Protein AF-A0A9E0VAU0-F1 (afdb_monomer_lite)

Radius of gyration: 19.08 Å; chains: 1; bounding box: 41×38×58 Å

Structure (mmCIF, N/CA/C/O backbone):
data_AF-A0A9E0VAU0-F1
#
_entry.id   AF-A0A9E0VAU0-F1
#
loop_
_atom_site.group_PDB
_atom_site.id
_atom_site.type_symbol
_atom_site.label_atom_id
_atom_site.label_alt_id
_atom_site.label_comp_id
_atom_site.label_asym_id
_atom_site.label_entity_id
_atom_site.label_seq_id
_atom_site.pdbx_PDB_ins_code
_atom_site.Cartn_x
_atom_site.Cartn_y
_atom_site.Cartn_z
_atom_site.occupancy
_atom_site.B_iso_or_equiv
_atom_site.auth_seq_id
_atom_site.auth_comp_id
_atom_site.auth_asym_id
_atom_site.auth_atom_id
_atom_site.pdbx_PDB_model_num
ATOM 1 N N . MET A 1 1 ? 24.741 -27.952 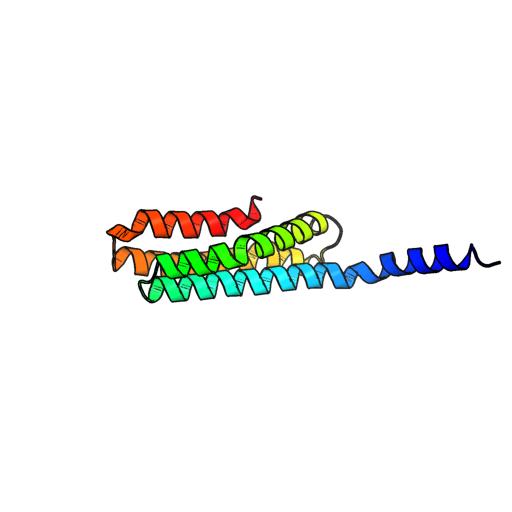-37.700 1.00 46.72 1 MET A N 1
ATOM 2 C CA . MET A 1 1 ? 24.106 -26.616 -37.809 1.00 46.72 1 MET A CA 1
ATOM 3 C C . MET A 1 1 ? 22.808 -26.484 -36.985 1.00 46.72 1 MET A C 1
ATOM 5 O O . MET A 1 1 ? 21.874 -25.847 -37.436 1.00 46.72 1 MET A O 1
ATOM 9 N N . LYS A 1 2 ? 22.716 -27.058 -35.770 1.00 45.75 2 LYS A N 1
ATOM 10 C CA . LYS A 1 2 ? 21.519 -26.933 -34.894 1.00 45.75 2 LYS A CA 1
ATOM 11 C C . LYS A 1 2 ? 21.786 -26.197 -33.570 1.00 45.75 2 LYS A C 1
ATOM 13 O O . LYS A 1 2 ? 20.851 -25.809 -32.888 1.00 45.75 2 LYS A O 1
ATOM 18 N N . LYS A 1 3 ? 23.061 -25.983 -33.216 1.00 47.25 3 LYS A N 1
ATOM 19 C CA . LYS A 1 3 ? 23.472 -25.352 -31.948 1.00 47.25 3 LYS A CA 1
ATOM 20 C C . LYS A 1 3 ? 23.606 -23.821 -32.034 1.00 47.25 3 LYS A C 1
ATOM 22 O O . LYS A 1 3 ? 23.504 -23.156 -31.016 1.00 47.25 3 LYS A O 1
ATOM 27 N N . LEU A 1 4 ? 23.766 -23.265 -33.240 1.00 52.97 4 LEU A N 1
ATOM 28 C CA . LEU A 1 4 ? 23.869 -21.814 -33.467 1.00 52.97 4 LEU A CA 1
ATOM 29 C C . LEU A 1 4 ? 22.501 -21.106 -33.475 1.00 52.97 4 LEU A C 1
ATOM 31 O O . LEU A 1 4 ? 22.405 -19.973 -33.019 1.00 52.97 4 LEU A O 1
ATOM 35 N N . SER A 1 5 ? 21.425 -21.786 -33.891 1.00 52.88 5 SER A N 1
ATOM 36 C CA . SER A 1 5 ? 20.067 -21.212 -33.878 1.00 52.88 5 SER A CA 1
ATOM 37 C C . SER A 1 5 ? 19.487 -21.041 -32.472 1.00 52.88 5 SER A C 1
ATOM 39 O O . SER A 1 5 ? 18.668 -20.154 -32.262 1.00 52.88 5 SER A O 1
ATOM 41 N N . LEU A 1 6 ? 19.923 -21.848 -31.496 1.00 51.94 6 LEU A N 1
ATOM 42 C CA . LEU A 1 6 ? 19.436 -21.744 -30.115 1.00 51.94 6 LEU A CA 1
ATOM 43 C C . LEU A 1 6 ? 20.017 -20.526 -29.382 1.00 51.94 6 LEU A C 1
ATOM 45 O O . LEU A 1 6 ? 19.334 -19.918 -28.566 1.00 51.94 6 LEU A O 1
ATOM 49 N N . ILE A 1 7 ? 21.253 -20.137 -29.710 1.00 53.12 7 ILE A N 1
ATOM 50 C CA . ILE A 1 7 ? 21.923 -18.978 -29.103 1.00 53.12 7 ILE A CA 1
ATOM 51 C C . ILE A 1 7 ? 21.359 -17.668 -29.673 1.00 53.12 7 ILE A C 1
ATOM 53 O O . ILE A 1 7 ? 21.178 -16.709 -28.927 1.00 53.12 7 ILE A O 1
ATOM 57 N N . LEU A 1 8 ? 20.986 -17.641 -30.960 1.00 50.44 8 LEU A N 1
ATOM 58 C CA . LEU A 1 8 ? 20.351 -16.466 -31.572 1.00 50.44 8 LEU A CA 1
ATOM 59 C C . LEU A 1 8 ? 18.928 -16.208 -31.035 1.00 50.44 8 LEU A C 1
ATOM 61 O O . LEU A 1 8 ? 18.542 -15.057 -30.854 1.00 50.44 8 LEU A O 1
ATOM 65 N N . LEU A 1 9 ? 18.168 -17.267 -30.724 1.00 52.03 9 LEU A N 1
ATOM 66 C CA . LEU A 1 9 ? 16.828 -17.166 -30.122 1.00 52.03 9 LEU A CA 1
ATOM 67 C C . LEU A 1 9 ? 16.859 -16.729 -28.648 1.00 52.03 9 LEU A C 1
ATOM 69 O O . LEU A 1 9 ? 15.948 -16.039 -28.200 1.00 52.03 9 LEU A O 1
ATOM 73 N N . LEU A 1 10 ? 17.918 -17.076 -27.911 1.00 50.34 10 LEU A N 1
ATOM 74 C CA . LEU A 1 10 ? 18.129 -16.635 -26.525 1.00 50.34 10 LEU A CA 1
ATOM 75 C C . LEU A 1 10 ? 18.590 -15.174 -26.416 1.00 50.34 10 LEU A C 1
ATOM 77 O O . LEU A 1 10 ? 18.377 -14.547 -25.384 1.00 50.34 10 LEU A O 1
ATOM 81 N N . PHE A 1 11 ? 19.190 -14.614 -27.471 1.00 46.94 11 PHE A N 1
ATOM 82 C CA . PHE A 1 11 ? 19.590 -13.203 -27.500 1.00 46.94 11 PHE A CA 1
ATOM 83 C C . PHE A 1 11 ? 18.433 -12.259 -27.866 1.00 46.94 11 PHE A C 1
ATOM 85 O O . PHE A 1 11 ? 18.411 -11.109 -27.430 1.00 46.94 11 PHE A O 1
ATOM 92 N N . TRP A 1 12 ? 17.432 -12.738 -28.614 1.00 44.53 12 TRP A N 1
ATOM 93 C CA . TRP A 1 12 ? 16.260 -11.936 -28.992 1.00 44.53 12 TRP A CA 1
ATOM 94 C C . TRP A 1 12 ? 15.224 -11.764 -27.872 1.00 44.53 12 TRP A C 1
ATOM 96 O O . TRP A 1 12 ? 14.462 -10.798 -27.887 1.00 44.53 12 TRP A O 1
ATOM 106 N N . SER A 1 13 ? 15.229 -12.616 -26.845 1.00 47.06 13 SER A N 1
ATOM 107 C CA . SER A 1 13 ? 14.373 -12.448 -25.660 1.00 47.06 13 SER A CA 1
ATOM 108 C C . SER A 1 13 ? 14.875 -11.379 -24.679 1.00 47.06 13 SER A C 1
ATOM 110 O O . SER A 1 13 ? 14.111 -10.948 -23.818 1.00 47.06 13 SER A O 1
ATOM 112 N N . VAL A 1 14 ? 16.112 -10.891 -24.830 1.00 51.72 14 VAL A N 1
ATOM 113 C CA . VAL A 1 14 ? 16.669 -9.809 -23.994 1.00 51.72 14 VAL A CA 1
ATOM 114 C C . VAL A 1 14 ? 16.422 -8.420 -24.614 1.00 51.72 14 VAL A C 1
ATOM 116 O O . VAL A 1 14 ? 16.432 -7.417 -23.909 1.00 51.72 14 VA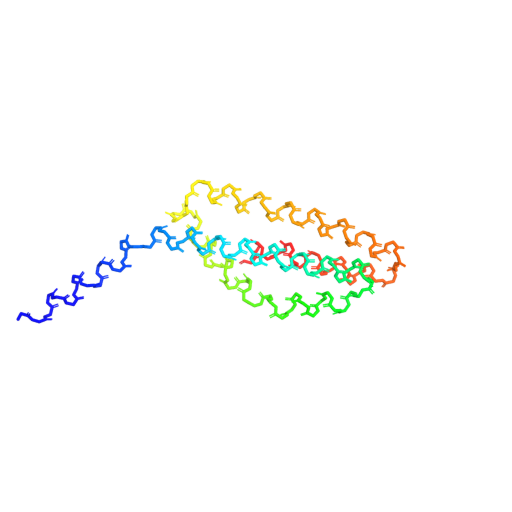L A O 1
ATOM 119 N N . GLY A 1 15 ? 16.123 -8.340 -25.918 1.00 43.78 15 GLY A N 1
ATOM 120 C CA . GLY A 1 15 ? 15.847 -7.075 -26.622 1.00 43.78 15 GLY A CA 1
ATOM 121 C C . GLY A 1 15 ? 14.414 -6.540 -26.474 1.00 43.78 15 GLY A C 1
ATOM 122 O O . GLY A 1 15 ? 14.174 -5.356 -26.686 1.00 43.78 15 GLY A O 1
ATOM 123 N N . LEU A 1 16 ? 13.459 -7.384 -26.068 1.00 44.59 16 LEU A N 1
ATOM 124 C CA . LEU A 1 16 ? 12.042 -7.020 -25.887 1.00 44.59 16 LEU A CA 1
ATOM 125 C C . LEU A 1 16 ? 11.701 -6.536 -24.464 1.00 44.59 16 LEU A C 1
ATOM 127 O O . LEU A 1 16 ? 10.559 -6.170 -24.182 1.00 44.59 16 LEU A O 1
ATOM 131 N N . THR A 1 17 ? 12.666 -6.502 -23.540 1.00 51.84 17 THR A N 1
ATOM 132 C CA . THR A 1 17 ? 12.375 -6.235 -22.123 1.00 51.84 17 THR A CA 1
ATOM 133 C C . THR A 1 17 ? 12.164 -4.758 -21.777 1.00 51.84 17 THR A C 1
ATOM 135 O O . THR A 1 17 ? 11.650 -4.488 -20.692 1.00 51.84 17 THR A O 1
ATOM 138 N N . GLY A 1 18 ? 12.474 -3.812 -22.673 1.00 42.53 18 GLY A N 1
ATOM 139 C CA . GLY A 1 18 ? 12.283 -2.369 -22.439 1.00 42.53 18 GLY A CA 1
ATOM 140 C C . GLY A 1 18 ? 10.816 -1.967 -22.224 1.00 42.53 18 GLY A C 1
ATOM 141 O O . GLY A 1 18 ? 10.510 -1.274 -21.265 1.00 42.53 18 GLY A O 1
ATOM 142 N N . CYS A 1 19 ? 9.880 -2.509 -23.015 1.00 54.06 19 CYS A N 1
ATOM 143 C CA . CYS A 1 19 ? 8.440 -2.324 -22.764 1.00 54.06 19 CYS A CA 1
ATOM 144 C C . CYS A 1 19 ? 7.943 -3.116 -21.542 1.00 54.06 19 CYS A C 1
ATOM 146 O O . CYS A 1 19 ? 6.976 -2.727 -20.889 1.00 54.06 19 CYS A O 1
ATOM 148 N N . SER A 1 20 ? 8.595 -4.234 -21.206 1.00 66.69 20 SER A N 1
ATOM 149 C CA . SER A 1 20 ? 8.126 -5.121 -20.135 1.00 66.69 20 SER A CA 1
ATOM 150 C C . SER A 1 20 ? 8.334 -4.549 -18.730 1.00 66.69 20 SER A C 1
ATOM 152 O O . SER A 1 20 ? 7.568 -4.881 -17.827 1.00 66.69 20 SER A O 1
ATOM 154 N N . ARG A 1 21 ? 9.369 -3.723 -18.517 1.00 86.56 21 ARG A N 1
ATOM 155 C CA . ARG A 1 21 ? 9.717 -3.205 -17.184 1.00 86.56 21 ARG A CA 1
ATOM 156 C C . ARG A 1 21 ? 8.873 -1.999 -16.805 1.00 86.56 21 ARG A C 1
ATOM 158 O O . ARG A 1 21 ? 8.361 -1.969 -15.690 1.00 86.56 21 ARG A O 1
ATOM 165 N N . ASP A 1 22 ? 8.629 -1.089 -17.747 1.00 89.44 22 ASP A N 1
ATOM 166 C CA . ASP A 1 22 ? 7.624 -0.037 -17.574 1.00 89.44 22 ASP A CA 1
ATOM 167 C C . ASP A 1 22 ? 6.230 -0.650 -17.351 1.00 89.44 22 ASP A C 1
ATOM 169 O O . ASP A 1 22 ? 5.515 -0.239 -16.441 1.00 89.44 22 ASP A O 1
ATOM 173 N N . ALA A 1 23 ? 5.864 -1.709 -18.087 1.00 89.44 23 ALA A N 1
ATOM 174 C CA . ALA A 1 23 ? 4.611 -2.430 -17.847 1.00 89.44 23 ALA A CA 1
ATOM 175 C C . ALA A 1 23 ? 4.536 -3.057 -16.440 1.00 89.44 23 ALA A C 1
ATOM 177 O O . ALA A 1 23 ? 3.493 -2.982 -15.793 1.00 89.44 23 ALA A O 1
ATOM 178 N N . GLN A 1 24 ? 5.631 -3.637 -15.938 1.00 90.00 24 GLN A N 1
ATOM 179 C CA . GLN A 1 24 ? 5.708 -4.172 -14.571 1.00 90.00 24 GLN A CA 1
ATOM 180 C C . GLN A 1 24 ? 5.572 -3.073 -13.512 1.00 90.00 24 GLN A C 1
ATOM 182 O O . GLN A 1 24 ? 4.819 -3.240 -12.555 1.00 90.00 24 GLN A O 1
ATOM 187 N N . ALA A 1 25 ? 6.245 -1.937 -13.701 1.00 93.56 25 ALA A N 1
ATOM 188 C CA . ALA A 1 25 ? 6.097 -0.769 -12.840 1.00 93.56 25 ALA A CA 1
ATOM 189 C C . ALA A 1 25 ? 4.662 -0.235 -12.837 1.00 93.56 25 ALA A C 1
ATOM 191 O O . ALA A 1 25 ? 4.101 0.016 -11.775 1.00 93.56 25 ALA A O 1
ATOM 192 N N . ASN A 1 26 ? 4.032 -0.144 -14.005 1.00 93.00 26 ASN A N 1
ATOM 193 C CA . ASN A 1 26 ? 2.638 0.275 -14.125 1.00 93.00 26 ASN A CA 1
ATOM 194 C C . ASN A 1 26 ? 1.676 -0.708 -13.454 1.00 93.00 26 ASN A C 1
ATOM 196 O O . ASN A 1 26 ? 0.716 -0.288 -12.812 1.00 93.00 26 ASN A O 1
ATOM 200 N N . ALA A 1 27 ? 1.939 -2.011 -13.567 1.00 92.56 27 ALA A N 1
ATOM 201 C CA . ALA A 1 27 ? 1.159 -3.034 -12.883 1.00 92.56 27 ALA A CA 1
ATOM 202 C C . ALA A 1 27 ? 1.292 -2.918 -11.358 1.00 92.56 27 ALA A C 1
ATOM 204 O O . ALA A 1 27 ? 0.286 -3.014 -10.657 1.00 92.56 27 ALA A O 1
ATOM 205 N N . PHE A 1 28 ? 2.505 -2.664 -10.857 1.00 94.75 28 PHE A N 1
ATOM 206 C CA . PHE A 1 28 ? 2.736 -2.387 -9.442 1.00 94.75 28 PHE A CA 1
ATOM 207 C C . PHE A 1 28 ? 1.981 -1.135 -8.984 1.00 94.75 28 PHE A C 1
ATOM 209 O O . PHE A 1 28 ? 1.250 -1.210 -8.004 1.00 94.75 28 PHE A O 1
ATOM 216 N N . LEU A 1 29 ? 2.094 -0.012 -9.702 1.00 96.00 29 LEU A N 1
ATOM 217 C CA . LEU A 1 29 ? 1.414 1.237 -9.335 1.00 96.00 29 LEU A CA 1
ATOM 218 C C . LEU A 1 29 ? -0.105 1.066 -9.286 1.00 96.00 29 LEU A C 1
ATOM 220 O O . LEU A 1 29 ? -0.745 1.491 -8.328 1.00 96.00 29 LEU A O 1
ATOM 224 N N . LYS A 1 30 ? -0.672 0.374 -10.280 1.00 96.06 30 LYS A N 1
ATOM 225 C CA . LYS A 1 30 ? -2.105 0.072 -10.330 1.00 96.06 30 LYS A CA 1
ATOM 226 C C . LYS A 1 30 ? -2.551 -0.794 -9.154 1.00 96.06 30 LYS A C 1
ATOM 228 O O . LYS A 1 30 ? -3.601 -0.542 -8.568 1.00 96.06 30 LYS A O 1
ATOM 233 N N . GLU A 1 31 ? -1.787 -1.830 -8.824 1.00 94.81 31 GLU A N 1
ATOM 234 C CA . GLU A 1 31 ? -2.126 -2.691 -7.695 1.00 94.81 31 GLU A CA 1
ATOM 235 C C . GLU A 1 31 ? -1.967 -1.961 -6.369 1.00 94.81 31 GLU A C 1
ATOM 237 O O . GLU A 1 31 ? -2.863 -2.058 -5.541 1.00 94.81 31 GLU A O 1
ATOM 242 N N . TYR A 1 32 ? -0.890 -1.194 -6.190 1.00 96.62 32 TYR A N 1
ATOM 243 C CA . TYR A 1 32 ? -0.679 -0.376 -5.002 1.00 96.62 32 TYR A CA 1
ATOM 244 C C . TYR A 1 32 ? -1.856 0.577 -4.785 1.00 96.62 32 TYR A C 1
ATOM 246 O O . TYR A 1 32 ? -2.440 0.565 -3.707 1.00 96.62 32 TYR A O 1
ATOM 254 N N . ALA A 1 33 ? -2.260 1.310 -5.830 1.00 97.12 33 ALA A N 1
ATOM 255 C CA . ALA A 1 33 ? -3.422 2.196 -5.800 1.00 97.12 33 ALA A CA 1
ATOM 256 C C . ALA A 1 33 ? -4.719 1.449 -5.439 1.00 97.12 33 ALA A C 1
ATOM 258 O O . ALA A 1 33 ? -5.511 1.922 -4.627 1.00 97.12 33 ALA A O 1
ATOM 259 N N . SER A 1 34 ? -4.930 0.252 -5.999 1.00 97.19 34 SER A N 1
ATOM 260 C CA . SER A 1 34 ? -6.086 -0.581 -5.650 1.00 97.19 34 SER A CA 1
ATOM 261 C C . SER A 1 34 ? -6.043 -1.048 -4.197 1.00 97.19 34 SER A C 1
ATOM 263 O O . SER A 1 34 ? -7.071 -1.012 -3.533 1.00 97.19 34 SER A O 1
ATOM 265 N N . VAL A 1 35 ? -4.882 -1.469 -3.683 1.00 97.38 35 VAL A N 1
ATOM 266 C CA . VAL A 1 35 ? -4.755 -1.888 -2.282 1.00 97.38 35 VAL A CA 1
ATOM 267 C C . VAL A 1 35 ? -5.006 -0.705 -1.352 1.00 97.38 35 VAL A C 1
ATOM 269 O O . VAL A 1 35 ? -5.770 -0.852 -0.405 1.00 97.38 35 VAL A O 1
ATOM 272 N N . THR A 1 36 ? -4.422 0.468 -1.615 1.00 97.44 36 THR A N 1
ATOM 273 C CA . THR A 1 36 ? -4.663 1.665 -0.795 1.00 97.44 36 THR A CA 1
ATOM 274 C C . THR A 1 36 ? -6.126 2.089 -0.814 1.00 97.44 36 THR A C 1
ATOM 276 O O . THR A 1 36 ? -6.658 2.416 0.242 1.00 97.44 36 THR A O 1
ATOM 279 N N . ALA A 1 37 ? -6.788 2.035 -1.974 1.00 97.88 37 ALA A N 1
ATOM 280 C CA . ALA A 1 37 ? -8.201 2.377 -2.102 1.00 97.88 37 ALA A CA 1
ATOM 281 C C . ALA A 1 37 ? -9.104 1.377 -1.361 1.00 97.88 37 ALA A C 1
ATOM 283 O O . ALA A 1 37 ? -9.964 1.791 -0.587 1.00 97.88 37 ALA A O 1
ATOM 284 N N . ASP A 1 38 ? -8.875 0.070 -1.531 1.00 97.88 38 ASP A N 1
ATOM 285 C CA . ASP A 1 38 ? -9.652 -0.974 -0.853 1.00 97.88 38 ASP A CA 1
ATOM 286 C C . ASP A 1 38 ? -9.468 -0.893 0.675 1.00 97.88 38 ASP A C 1
ATOM 288 O O . ASP A 1 38 ? -10.435 -0.990 1.431 1.00 97.88 38 ASP A O 1
ATOM 292 N N . VAL A 1 39 ? -8.233 -0.668 1.144 1.00 98.25 39 VAL A N 1
ATOM 293 C CA . VAL A 1 39 ? -7.932 -0.453 2.569 1.00 98.25 39 VAL A CA 1
ATOM 294 C C . VAL A 1 39 ? -8.617 0.816 3.076 1.00 98.25 39 VAL A C 1
ATOM 296 O O . VAL A 1 39 ? -9.278 0.771 4.112 1.00 98.25 39 VAL A O 1
ATOM 299 N N . GLY A 1 40 ? -8.501 1.929 2.348 1.00 97.88 40 GLY A N 1
ATOM 300 C CA . GLY A 1 40 ? -9.136 3.199 2.692 1.00 97.88 40 GLY A CA 1
ATOM 301 C C . GLY A 1 40 ? -10.652 3.065 2.827 1.00 97.88 40 GLY A C 1
ATOM 302 O O . GLY A 1 40 ? -11.204 3.448 3.854 1.00 97.88 40 GLY A O 1
ATOM 303 N N . ALA A 1 41 ? -11.308 2.413 1.866 1.00 97.88 41 ALA A N 1
ATOM 304 C CA . ALA A 1 41 ? -12.749 2.169 1.896 1.00 97.88 41 ALA A CA 1
ATOM 305 C C . ALA A 1 41 ? -13.181 1.355 3.128 1.00 97.88 41 ALA A C 1
ATOM 307 O O . ALA A 1 41 ? -14.192 1.661 3.761 1.00 97.88 41 ALA A O 1
ATOM 308 N N . LYS A 1 42 ? -12.399 0.338 3.516 1.00 98.12 42 LYS A N 1
ATOM 309 C CA . LYS A 1 42 ? -12.661 -0.445 4.734 1.00 98.12 42 LYS A CA 1
ATOM 310 C C . LYS A 1 42 ? -12.453 0.362 6.011 1.00 98.12 42 LYS A C 1
ATOM 312 O O . LYS A 1 42 ? -13.223 0.206 6.957 1.00 98.12 42 LYS A O 1
ATOM 317 N N . LEU A 1 43 ? -11.460 1.248 6.042 1.00 97.50 43 LEU A N 1
ATOM 318 C CA . LEU A 1 43 ? -11.257 2.163 7.165 1.00 97.50 43 LEU A CA 1
ATOM 319 C C . LEU A 1 43 ? -12.412 3.165 7.291 1.00 97.50 43 LEU A C 1
ATOM 321 O O . LEU A 1 43 ? -12.938 3.335 8.389 1.00 97.50 43 LEU A O 1
ATOM 325 N N . GLU A 1 44 ? -12.862 3.766 6.187 1.00 95.25 44 GLU A N 1
ATOM 326 C CA . GLU A 1 44 ? -14.006 4.690 6.188 1.00 95.25 44 GLU A CA 1
ATOM 327 C C . GLU A 1 44 ? -15.316 4.006 6.604 1.00 95.25 44 GLU A C 1
ATOM 329 O O . GLU A 1 44 ? -16.145 4.625 7.269 1.00 95.25 44 GLU A O 1
ATOM 334 N N . ALA A 1 45 ? -15.475 2.716 6.299 1.00 96.25 45 ALA A N 1
ATOM 335 C CA . ALA A 1 45 ? -16.593 1.898 6.768 1.00 96.25 45 ALA A CA 1
ATOM 336 C C . ALA A 1 45 ? -16.495 1.492 8.255 1.00 96.25 45 ALA A C 1
ATOM 338 O O . ALA A 1 45 ? -17.376 0.799 8.761 1.00 96.25 45 ALA A O 1
ATOM 339 N N . GLY A 1 46 ? -15.429 1.881 8.965 1.00 94.50 46 GLY A N 1
ATOM 340 C CA . GLY A 1 46 ? -15.210 1.496 10.361 1.00 94.50 46 GLY A CA 1
ATOM 341 C C . GLY A 1 46 ? -14.819 0.025 10.536 1.00 94.50 46 GLY A C 1
ATOM 342 O O . GLY A 1 46 ? -15.046 -0.545 11.602 1.00 94.50 46 GLY A O 1
ATOM 343 N N . GLN A 1 47 ? -14.225 -0.594 9.509 1.00 96.25 47 GLN A N 1
ATOM 344 C CA . GLN A 1 47 ? -13.866 -2.016 9.461 1.00 96.25 47 GLN A CA 1
ATOM 345 C C . GLN A 1 47 ? -12.332 -2.218 9.441 1.00 96.25 47 GLN A C 1
ATOM 347 O O . GLN A 1 47 ? -11.779 -2.719 8.457 1.00 96.25 47 GLN A O 1
ATOM 352 N N . PRO A 1 48 ? -11.593 -1.851 10.508 1.00 95.25 48 PRO A N 1
ATOM 353 C CA . PRO A 1 48 ? -10.127 -1.898 10.512 1.00 95.25 48 PRO A CA 1
ATOM 354 C C . PRO A 1 48 ? -9.552 -3.317 10.397 1.00 95.25 48 PRO A C 1
ATOM 356 O O . PRO A 1 48 ? -8.501 -3.502 9.784 1.00 95.25 48 PRO A O 1
ATOM 359 N N . ASP A 1 49 ? -10.234 -4.330 10.938 1.00 96.25 49 ASP A N 1
ATOM 360 C CA . ASP A 1 49 ? -9.782 -5.722 10.828 1.00 96.25 49 ASP A CA 1
ATOM 361 C C . ASP A 1 49 ? -9.985 -6.266 9.393 1.00 96.25 49 ASP A C 1
ATOM 363 O O . ASP A 1 49 ? -9.146 -7.011 8.885 1.00 96.25 49 ASP A O 1
ATOM 367 N N . GLU A 1 50 ? -11.028 -5.825 8.677 1.00 97.62 50 GLU A N 1
ATOM 368 C CA . GLU A 1 50 ? -11.199 -6.139 7.249 1.00 97.62 50 GLU A CA 1
ATOM 369 C C . GLU A 1 50 ? -10.172 -5.401 6.384 1.00 97.62 50 GLU A C 1
ATOM 371 O O . GLU A 1 50 ? -9.605 -5.992 5.466 1.00 97.62 50 GLU A O 1
ATOM 376 N N . ALA A 1 51 ? -9.876 -4.136 6.703 1.00 97.69 51 ALA A N 1
ATOM 377 C CA . ALA A 1 51 ? -8.813 -3.374 6.049 1.00 97.69 51 ALA A CA 1
ATOM 378 C C . ALA A 1 51 ? -7.457 -4.095 6.182 1.00 97.69 51 ALA A C 1
ATOM 380 O O . ALA A 1 51 ? -6.706 -4.226 5.212 1.00 97.69 51 ALA A O 1
ATOM 381 N N . ARG A 1 52 ? -7.171 -4.640 7.372 1.00 97.69 52 ARG A N 1
ATOM 382 C CA . ARG A 1 52 ? -5.984 -5.465 7.621 1.00 97.69 52 ARG A CA 1
ATOM 383 C C . ARG A 1 52 ? -5.980 -6.723 6.755 1.00 97.69 52 ARG A C 1
ATOM 385 O O . ARG A 1 52 ? -4.959 -7.021 6.139 1.00 97.69 52 ARG A O 1
ATOM 392 N N . ALA A 1 53 ? -7.101 -7.438 6.680 1.00 97.69 53 ALA A N 1
ATOM 393 C CA . ALA A 1 53 ? -7.218 -8.653 5.875 1.00 97.69 53 ALA A CA 1
ATOM 394 C C . ALA A 1 53 ? -6.994 -8.389 4.375 1.00 97.69 53 ALA A C 1
ATOM 396 O O . ALA A 1 53 ? -6.287 -9.155 3.715 1.00 97.69 53 ALA A O 1
ATOM 397 N N . VAL A 1 54 ? -7.526 -7.278 3.847 1.00 97.31 54 VAL A N 1
ATOM 398 C CA . VAL A 1 54 ? -7.278 -6.838 2.463 1.00 97.31 54 VAL A CA 1
ATOM 399 C C . VAL A 1 54 ? -5.781 -6.687 2.216 1.00 97.31 54 VAL A C 1
ATOM 401 O O . VAL A 1 54 ? -5.258 -7.286 1.273 1.00 97.31 54 VAL A O 1
ATOM 404 N N . TYR A 1 55 ? -5.080 -5.941 3.074 1.00 97.44 55 TYR A N 1
ATOM 405 C CA . TYR A 1 55 ? -3.646 -5.731 2.912 1.00 97.44 55 TYR A CA 1
ATOM 406 C C . TYR A 1 55 ? -2.856 -7.039 3.017 1.00 97.44 55 TYR A C 1
ATOM 408 O O . TYR A 1 55 ? -2.098 -7.355 2.102 1.00 97.44 55 TYR A O 1
ATOM 416 N N . GLU A 1 56 ? -3.063 -7.841 4.064 1.00 97.12 56 GLU A N 1
ATOM 417 C CA . GLU A 1 56 ? -2.315 -9.094 4.263 1.00 97.12 56 GLU A CA 1
ATOM 418 C C . GLU A 1 56 ? -2.505 -10.076 3.096 1.00 97.12 56 GLU A C 1
ATOM 420 O O . GLU A 1 56 ? -1.540 -10.705 2.662 1.00 97.12 56 GLU A O 1
ATOM 425 N N . SER A 1 57 ? -3.708 -10.148 2.511 1.00 97.00 57 SER A N 1
ATOM 426 C CA . SER A 1 57 ? -3.977 -11.013 1.350 1.00 97.00 57 SER A CA 1
ATOM 427 C C . SER A 1 57 ? -3.187 -10.629 0.089 1.00 97.00 57 SER A C 1
ATOM 429 O O . SER A 1 57 ? -2.937 -11.479 -0.766 1.00 97.00 57 SER A O 1
ATOM 431 N N . ARG A 1 58 ? -2.769 -9.361 -0.034 1.00 95.69 58 ARG A N 1
ATOM 432 C CA . ARG A 1 58 ? -2.069 -8.822 -1.216 1.00 95.69 58 ARG A CA 1
ATOM 433 C C . ARG A 1 58 ? -0.607 -8.467 -0.953 1.00 95.69 58 ARG A C 1
ATOM 435 O O . ARG A 1 58 ? 0.163 -8.334 -1.900 1.00 95.69 58 ARG A O 1
ATOM 442 N N . LYS A 1 59 ? -0.200 -8.365 0.312 1.00 94.50 59 LYS A N 1
ATOM 443 C CA . LYS A 1 59 ? 1.132 -7.939 0.765 1.00 94.50 59 LYS A CA 1
ATOM 444 C C . LYS A 1 59 ? 2.269 -8.716 0.112 1.00 94.50 59 LYS A C 1
ATOM 446 O O . LYS A 1 59 ? 3.204 -8.111 -0.401 1.00 94.50 59 LYS A O 1
ATOM 451 N N . ALA A 1 60 ? 2.185 -10.046 0.081 1.00 92.62 60 ALA A N 1
ATOM 452 C CA . ALA A 1 60 ? 3.233 -10.875 -0.515 1.00 92.62 60 ALA A CA 1
ATOM 453 C C . ALA A 1 60 ? 3.408 -10.592 -2.019 1.00 92.62 60 ALA A C 1
ATOM 455 O O . ALA A 1 60 ? 4.531 -10.420 -2.495 1.00 92.62 60 ALA A O 1
ATOM 456 N N . ALA A 1 61 ? 2.298 -10.489 -2.758 1.00 90.94 61 ALA A N 1
ATOM 457 C CA . ALA A 1 61 ? 2.314 -10.185 -4.186 1.00 90.94 61 ALA A CA 1
ATOM 458 C C . ALA A 1 61 ? 2.811 -8.757 -4.463 1.00 90.94 61 ALA A C 1
ATOM 460 O O . ALA A 1 61 ? 3.634 -8.552 -5.358 1.00 90.94 61 ALA A O 1
ATOM 461 N N . LEU A 1 62 ? 2.356 -7.791 -3.661 1.00 93.50 62 LEU A N 1
ATOM 462 C CA . LEU A 1 62 ? 2.748 -6.390 -3.757 1.00 93.50 62 LEU A CA 1
ATOM 463 C C . LEU A 1 62 ? 4.253 -6.217 -3.506 1.00 93.50 62 LEU A C 1
ATOM 465 O O . LEU A 1 62 ? 4.935 -5.575 -4.303 1.00 93.50 62 LEU A O 1
ATOM 469 N N . ASN A 1 63 ? 4.790 -6.865 -2.468 1.00 92.88 63 ASN A N 1
ATOM 470 C CA . ASN A 1 63 ? 6.221 -6.850 -2.161 1.00 92.88 63 ASN A CA 1
ATOM 471 C C . ASN A 1 63 ? 7.045 -7.508 -3.272 1.00 92.88 63 ASN A C 1
ATOM 473 O O . ASN A 1 63 ? 8.064 -6.959 -3.682 1.00 92.88 63 ASN A O 1
ATOM 477 N N . ALA A 1 64 ? 6.604 -8.650 -3.809 1.00 89.88 64 ALA A N 1
ATOM 478 C CA . ALA A 1 64 ? 7.304 -9.314 -4.908 1.00 89.88 64 ALA A CA 1
ATOM 479 C C . ALA A 1 64 ? 7.383 -8.425 -6.164 1.00 89.88 64 ALA A C 1
ATOM 481 O O . ALA A 1 64 ? 8.437 -8.319 -6.796 1.00 89.88 64 ALA A O 1
ATOM 482 N N . LYS A 1 65 ? 6.285 -7.739 -6.505 1.00 91.62 65 LYS A N 1
ATOM 483 C CA . LYS A 1 65 ? 6.248 -6.790 -7.627 1.00 91.62 65 LYS A CA 1
ATOM 484 C C . LYS A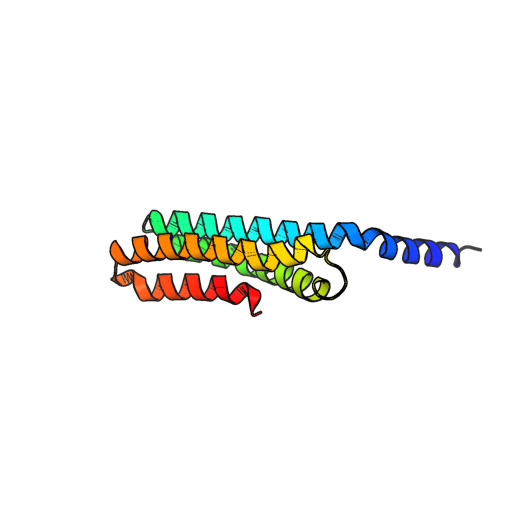 1 65 ? 7.106 -5.561 -7.357 1.00 91.62 65 LYS A C 1
ATOM 486 O O . LYS A 1 65 ? 7.848 -5.151 -8.247 1.00 91.62 65 LYS A O 1
ATOM 491 N N . TRP A 1 66 ? 7.068 -5.016 -6.141 1.00 94.00 66 TRP A N 1
ATOM 492 C CA . TRP A 1 66 ? 7.938 -3.908 -5.761 1.00 94.00 66 TRP A CA 1
ATOM 493 C C . TRP A 1 66 ? 9.417 -4.270 -5.907 1.00 94.00 66 TRP A C 1
ATOM 495 O O . TRP A 1 66 ? 10.156 -3.508 -6.520 1.00 94.00 66 TRP A O 1
ATOM 505 N N . GLN A 1 67 ? 9.847 -5.447 -5.442 1.00 92.25 67 GLN A N 1
ATOM 506 C CA . GLN A 1 67 ? 11.235 -5.891 -5.614 1.00 92.25 67 GLN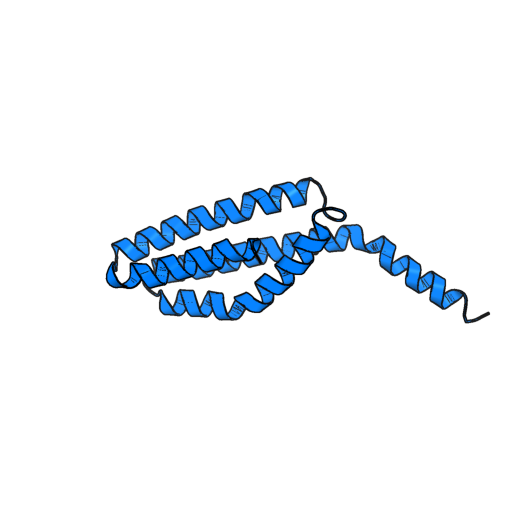 A CA 1
ATOM 507 C C . GLN A 1 67 ? 11.636 -5.910 -7.092 1.00 92.25 67 GLN A C 1
ATOM 509 O O . GLN A 1 67 ? 12.667 -5.349 -7.464 1.00 92.25 67 GLN A O 1
ATOM 514 N N . ALA A 1 68 ? 10.795 -6.475 -7.964 1.00 88.38 68 ALA A N 1
ATOM 515 C CA . ALA A 1 68 ? 11.054 -6.485 -9.404 1.00 88.38 68 ALA A CA 1
ATOM 516 C C . ALA A 1 68 ? 11.199 -5.065 -9.988 1.00 88.38 68 ALA A C 1
ATOM 518 O O . ALA A 1 68 ? 12.090 -4.815 -10.803 1.00 88.38 68 ALA A O 1
ATOM 519 N N . VAL A 1 69 ? 10.363 -4.124 -9.540 1.00 92.06 69 VAL A N 1
ATOM 520 C CA . VAL A 1 69 ? 10.423 -2.710 -9.942 1.00 92.06 69 VAL A CA 1
ATOM 521 C C . VAL A 1 69 ? 11.680 -2.026 -9.403 1.00 92.06 69 VAL A C 1
ATOM 523 O O . VAL A 1 69 ? 12.370 -1.348 -10.162 1.00 92.06 69 VAL A O 1
ATOM 526 N N . LYS A 1 70 ? 12.021 -2.236 -8.129 1.00 91.75 70 LYS A N 1
ATOM 527 C CA . LYS A 1 70 ? 13.197 -1.677 -7.448 1.00 91.75 70 LYS A CA 1
ATOM 528 C C . LYS A 1 70 ? 14.494 -2.045 -8.167 1.00 91.75 70 LYS A C 1
ATOM 530 O O . LYS A 1 70 ? 15.320 -1.169 -8.413 1.00 91.75 70 LYS A O 1
ATOM 535 N N . TYR A 1 71 ? 14.641 -3.304 -8.583 1.00 89.56 71 TYR A N 1
ATOM 536 C CA . TYR A 1 71 ? 15.798 -3.749 -9.370 1.00 89.56 71 TYR A CA 1
ATOM 537 C C . TYR A 1 71 ? 15.843 -3.136 -10.776 1.00 89.56 71 TYR A C 1
ATOM 539 O O . TYR A 1 71 ? 16.922 -2.829 -11.282 1.00 89.56 71 TYR A O 1
ATOM 547 N N . ALA A 1 72 ? 14.687 -2.933 -11.412 1.00 88.50 72 ALA A N 1
ATOM 548 C CA . ALA A 1 72 ? 14.599 -2.340 -12.746 1.00 88.50 72 ALA A CA 1
ATOM 549 C C . ALA A 1 72 ? 14.783 -0.810 -12.738 1.00 88.50 72 ALA A C 1
ATOM 551 O O . ALA A 1 72 ? 15.237 -0.232 -13.727 1.00 88.50 72 ALA A O 1
ATOM 552 N N . MET A 1 73 ? 14.457 -0.144 -11.629 1.00 88.62 73 MET A N 1
ATOM 553 C CA . MET A 1 73 ? 14.415 1.313 -11.502 1.00 88.62 73 MET A CA 1
ATOM 554 C C . MET A 1 73 ? 15.689 2.055 -11.939 1.00 88.62 73 MET A C 1
ATOM 556 O O . MET A 1 73 ? 15.558 3.035 -12.680 1.00 88.62 73 MET A O 1
ATOM 560 N N . PRO A 1 74 ? 16.915 1.657 -11.551 1.00 86.31 74 PRO A N 1
ATOM 561 C CA . PRO A 1 74 ? 18.108 2.405 -11.942 1.00 86.31 74 PRO A CA 1
ATOM 562 C C . PRO A 1 74 ? 18.378 2.372 -13.455 1.00 86.31 74 PRO A C 1
ATOM 564 O O . PRO A 1 74 ? 18.730 3.410 -14.018 1.00 86.31 74 PRO A O 1
ATOM 567 N N . PHE A 1 75 ? 18.135 1.246 -14.136 1.00 84.88 75 PHE A N 1
ATOM 568 C CA . PHE A 1 75 ? 18.672 1.010 -15.488 1.00 84.88 75 PHE A CA 1
ATOM 569 C C . PHE A 1 75 ? 17.631 0.708 -16.575 1.00 84.88 75 PHE A C 1
ATOM 571 O O . PHE A 1 75 ? 17.966 0.769 -17.753 1.00 84.88 75 PHE A O 1
ATOM 578 N N . GLN A 1 76 ? 16.396 0.349 -16.212 1.00 86.81 76 GLN A N 1
ATOM 579 C CA . GLN A 1 76 ? 15.440 -0.278 -17.139 1.00 86.81 76 GLN A CA 1
ATOM 580 C C . GLN A 1 76 ? 14.048 0.367 -17.164 1.00 86.81 76 GLN A C 1
ATOM 582 O O . GLN A 1 76 ? 13.195 -0.098 -17.914 1.00 86.81 76 GLN A O 1
ATOM 587 N N . LEU A 1 77 ? 13.803 1.402 -16.355 1.00 89.38 77 LEU A N 1
ATOM 588 C CA . LEU A 1 77 ? 12.557 2.175 -16.388 1.00 89.38 77 LEU A CA 1
ATOM 589 C C . LEU A 1 77 ? 12.754 3.501 -17.116 1.00 89.38 77 LEU A C 1
ATOM 591 O O . LEU A 1 77 ? 13.802 4.141 -16.976 1.00 89.38 77 LEU A O 1
ATOM 595 N N . SER A 1 78 ? 11.724 3.940 -17.835 1.00 91.00 78 SER A N 1
ATOM 596 C CA . SER A 1 78 ? 11.699 5.268 -18.443 1.00 91.00 78 SER A CA 1
ATOM 597 C C . SER A 1 78 ? 11.682 6.375 -17.379 1.00 91.00 78 SER A C 1
ATOM 599 O O . SER A 1 78 ? 11.270 6.170 -16.234 1.00 91.00 78 SER A O 1
ATOM 601 N N . ALA A 1 79 ? 12.122 7.582 -17.746 1.00 92.19 79 ALA A N 1
ATOM 602 C CA . ALA A 1 79 ? 12.090 8.731 -16.839 1.00 92.19 79 ALA A CA 1
ATOM 603 C C . ALA A 1 79 ? 10.663 9.061 -16.361 1.00 92.19 79 ALA A C 1
ATOM 605 O O . ALA A 1 79 ? 10.470 9.420 -15.199 1.00 92.19 79 ALA A O 1
ATOM 606 N N . GLU A 1 80 ? 9.667 8.888 -17.235 1.00 93.00 80 GLU A N 1
ATOM 607 C CA . GLU A 1 80 ? 8.254 9.072 -16.903 1.00 93.00 80 GLU A CA 1
ATOM 608 C C . GLU A 1 80 ? 7.804 8.080 -15.827 1.00 93.00 80 GLU A C 1
ATOM 610 O O . GLU A 1 80 ? 7.287 8.488 -14.788 1.00 93.00 80 GLU A O 1
ATOM 615 N N . THR A 1 81 ? 8.078 6.788 -16.014 1.00 93.31 81 THR A N 1
ATOM 616 C CA . THR A 1 81 ? 7.745 5.760 -15.022 1.00 93.31 81 THR A CA 1
ATOM 617 C C . THR A 1 81 ? 8.447 6.007 -13.692 1.00 93.31 81 THR A C 1
ATOM 619 O O . THR A 1 81 ? 7.819 5.898 -12.641 1.00 93.31 81 THR A O 1
ATOM 622 N N . LYS A 1 82 ? 9.731 6.393 -13.701 1.00 93.06 82 LYS A N 1
ATOM 623 C CA . LYS A 1 82 ? 10.454 6.746 -12.466 1.00 93.06 82 LYS A CA 1
ATOM 624 C C . LYS A 1 82 ? 9.783 7.912 -11.736 1.00 93.06 82 LYS A C 1
ATOM 626 O O . LYS A 1 82 ? 9.633 7.864 -10.518 1.00 93.06 82 LYS A O 1
ATOM 631 N N . LYS A 1 83 ? 9.341 8.942 -12.468 1.00 94.50 83 LYS A N 1
ATOM 632 C CA . LYS A 1 83 ? 8.596 10.072 -11.892 1.00 94.50 83 LYS A CA 1
ATOM 633 C C . LYS A 1 83 ? 7.287 9.602 -11.255 1.00 94.50 83 LYS A C 1
ATOM 635 O O . LYS A 1 83 ? 6.993 9.991 -10.128 1.00 94.50 83 LYS A O 1
ATOM 640 N N . ARG A 1 84 ? 6.536 8.742 -11.946 1.00 95.12 84 ARG A N 1
ATOM 641 C CA . ARG A 1 84 ? 5.257 8.199 -11.465 1.00 95.12 84 ARG A CA 1
ATOM 642 C C . ARG A 1 84 ? 5.423 7.314 -10.231 1.00 95.12 84 ARG A C 1
ATOM 644 O O . ARG A 1 84 ? 4.684 7.500 -9.271 1.00 95.12 84 ARG A O 1
ATOM 651 N N . ILE A 1 85 ? 6.444 6.453 -10.195 1.00 93.00 85 ILE A N 1
ATOM 652 C CA . ILE A 1 85 ? 6.769 5.641 -9.010 1.00 93.00 85 ILE A CA 1
ATOM 653 C C . ILE A 1 85 ? 7.049 6.501 -7.778 1.00 93.00 85 ILE A C 1
ATOM 655 O O . ILE A 1 85 ? 6.695 6.109 -6.672 1.00 93.00 85 ILE A O 1
ATOM 659 N N . ASN A 1 86 ? 7.655 7.673 -7.952 1.00 90.81 86 ASN A N 1
ATOM 660 C CA . ASN A 1 86 ? 7.914 8.56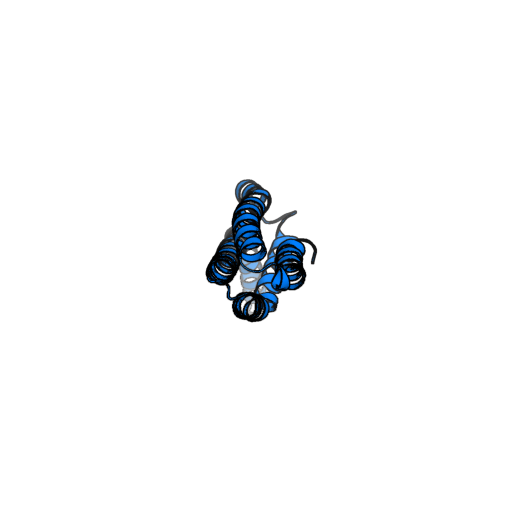6 -6.828 1.00 90.81 86 ASN A CA 1
ATOM 661 C C . ASN A 1 86 ? 6.675 9.369 -6.403 1.00 90.81 86 ASN A C 1
ATOM 663 O O . ASN A 1 86 ? 6.567 9.706 -5.231 1.00 90.81 86 ASN A O 1
ATOM 667 N N . ALA A 1 87 ? 5.758 9.685 -7.323 1.00 94.31 87 ALA A N 1
ATOM 668 C CA . ALA A 1 87 ? 4.639 10.594 -7.064 1.00 94.31 87 ALA A CA 1
ATOM 669 C C . ALA A 1 87 ? 3.330 9.882 -6.682 1.00 94.31 87 ALA A C 1
ATOM 671 O O . ALA A 1 87 ? 2.722 10.222 -5.669 1.00 94.31 87 ALA A O 1
ATOM 672 N N . GLU A 1 88 ? 2.894 8.891 -7.463 1.00 95.50 88 GLU A N 1
ATOM 673 C CA . GLU A 1 88 ? 1.569 8.271 -7.294 1.00 95.50 88 GLU A CA 1
ATOM 674 C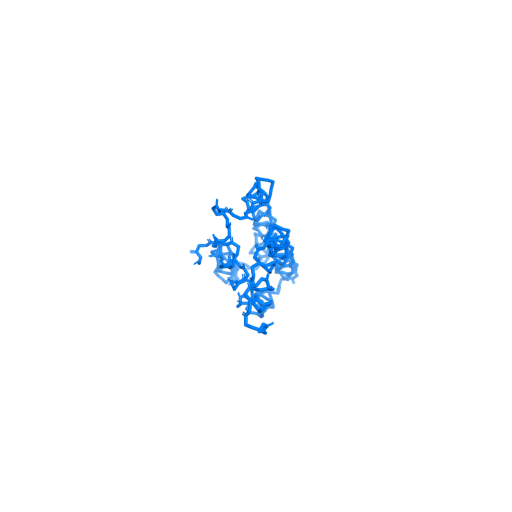 C . GLU A 1 88 ? 1.410 7.571 -5.938 1.00 95.50 88 GLU A C 1
ATOM 676 O O . GLU A 1 88 ? 0.391 7.779 -5.279 1.00 95.50 88 GLU A O 1
ATOM 681 N N . PRO A 1 89 ? 2.398 6.803 -5.432 1.00 94.69 89 PRO A N 1
ATOM 682 C CA . PRO A 1 89 ? 2.260 6.187 -4.119 1.00 94.69 89 PRO A CA 1
ATOM 683 C C . PRO A 1 89 ? 2.152 7.202 -2.985 1.00 94.69 89 PRO A C 1
ATOM 685 O O . PRO A 1 89 ? 1.454 6.938 -2.012 1.00 94.69 89 PRO A O 1
ATOM 688 N N . GLN A 1 90 ? 2.801 8.366 -3.106 1.00 94.12 90 GLN A N 1
ATOM 689 C CA . GLN A 1 90 ? 2.681 9.435 -2.113 1.00 94.12 90 GLN A CA 1
ATOM 690 C C . GLN A 1 90 ? 1.261 10.002 -2.096 1.00 94.12 90 GLN A C 1
ATOM 692 O O . GLN A 1 90 ? 0.696 10.164 -1.020 1.00 94.12 90 GLN A O 1
ATOM 697 N N . GLN A 1 91 ? 0.666 10.236 -3.269 1.00 95.00 91 GLN A N 1
ATOM 698 C CA . GLN A 1 91 ? -0.723 10.693 -3.382 1.00 95.00 91 GLN A CA 1
ATOM 699 C C . GLN A 1 91 ? -1.696 9.675 -2.775 1.00 95.00 91 GLN A C 1
ATOM 701 O O . GLN A 1 91 ? -2.470 10.023 -1.887 1.00 95.00 91 GLN A O 1
ATOM 706 N N . ASN A 1 92 ? -1.566 8.400 -3.149 1.00 95.19 92 ASN A N 1
ATOM 707 C CA . ASN A 1 92 ? -2.384 7.317 -2.597 1.00 95.19 92 ASN A CA 1
ATOM 708 C C . ASN A 1 92 ? -2.258 7.209 -1.065 1.00 95.19 92 ASN A C 1
ATOM 710 O O . ASN A 1 92 ? -3.225 6.908 -0.367 1.00 95.19 92 ASN A O 1
ATOM 714 N N . MET A 1 93 ? -1.062 7.460 -0.519 1.00 95.88 93 MET A N 1
ATOM 715 C CA . MET A 1 93 ? -0.832 7.457 0.928 1.00 95.88 93 MET A CA 1
ATOM 716 C C . MET A 1 93 ? -1.434 8.668 1.641 1.00 95.88 93 MET A C 1
ATOM 718 O O . MET A 1 93 ? -1.825 8.532 2.800 1.00 95.88 93 MET A O 1
ATOM 722 N N . VAL A 1 94 ? -1.520 9.831 0.989 1.00 95.88 94 VAL A N 1
ATOM 723 C CA . VAL A 1 94 ? -2.228 10.999 1.537 1.00 95.88 94 VAL A CA 1
ATOM 724 C C . VAL A 1 94 ? -3.714 10.677 1.674 1.00 95.88 94 VAL A C 1
ATOM 726 O O . VAL A 1 94 ? -4.254 10.800 2.771 1.00 95.88 94 VAL A O 1
ATOM 729 N N . GLU A 1 95 ? -4.338 10.158 0.616 1.00 94.88 95 GLU A N 1
ATOM 730 C CA . GLU A 1 95 ? -5.753 9.759 0.629 1.00 94.88 95 GLU A CA 1
ATOM 731 C C . GLU A 1 95 ? -6.029 8.682 1.691 1.00 94.88 95 GLU A C 1
ATOM 733 O O . GLU A 1 95 ? -6.952 8.804 2.500 1.00 94.88 95 GLU A O 1
ATOM 738 N N . LEU A 1 96 ? -5.172 7.657 1.770 1.00 96.81 96 LEU A N 1
ATOM 739 C CA . LEU A 1 96 ? -5.268 6.631 2.808 1.00 96.81 96 LEU A CA 1
ATOM 740 C C . LEU A 1 96 ? -5.118 7.217 4.222 1.00 96.81 96 LEU A C 1
ATOM 742 O O . LEU A 1 96 ? -5.812 6.788 5.144 1.00 96.81 96 LEU A O 1
ATOM 746 N N . SER A 1 97 ? -4.232 8.196 4.412 1.00 96.62 97 SER A N 1
ATOM 747 C CA . SER A 1 97 ? -4.039 8.856 5.709 1.00 96.62 97 SER A CA 1
ATOM 748 C C . SER A 1 97 ? -5.268 9.668 6.121 1.00 96.62 97 SER A C 1
ATOM 750 O O . SER A 1 97 ? -5.624 9.695 7.298 1.00 96.62 97 SER A O 1
ATOM 752 N N . GLU A 1 98 ? -5.959 10.301 5.173 1.00 96.75 98 GLU A N 1
ATOM 753 C CA . GLU A 1 98 ? -7.227 10.983 5.439 1.00 96.75 98 GLU A CA 1
ATOM 754 C C . GLU A 1 98 ? -8.322 9.997 5.863 1.00 96.75 98 GLU A C 1
ATOM 756 O O . GLU A 1 98 ? -8.978 10.220 6.886 1.00 96.75 98 GLU A O 1
ATOM 761 N N . ALA A 1 99 ? -8.476 8.883 5.141 1.00 96.56 99 ALA A N 1
ATOM 762 C CA . ALA A 1 99 ? -9.399 7.803 5.498 1.00 96.56 99 ALA A CA 1
ATOM 763 C C . ALA A 1 99 ? -9.091 7.226 6.891 1.00 96.56 99 ALA A C 1
ATOM 765 O O . ALA A 1 99 ? -9.981 7.084 7.732 1.00 96.56 99 ALA A O 1
ATOM 766 N N . ALA A 1 100 ? -7.812 6.971 7.174 1.00 96.69 100 ALA A N 1
ATOM 767 C CA . ALA A 1 100 ? -7.342 6.517 8.476 1.00 96.69 100 ALA A CA 1
ATOM 768 C C . ALA A 1 100 ? -7.681 7.516 9.588 1.00 96.69 100 ALA A C 1
ATOM 770 O O . ALA A 1 100 ? -8.234 7.129 10.613 1.00 96.69 100 ALA A O 1
ATOM 771 N N . ASN A 1 101 ? -7.431 8.810 9.380 1.00 96.88 101 ASN A N 1
ATOM 772 C CA . ASN A 1 101 ? -7.759 9.846 10.359 1.00 96.88 101 ASN A CA 1
ATOM 773 C C . ASN A 1 101 ? -9.266 9.931 10.637 1.00 96.88 101 ASN A C 1
ATOM 775 O O . ASN A 1 101 ? -9.663 10.135 11.785 1.00 96.88 101 ASN A O 1
ATOM 779 N N . LYS A 1 102 ? -10.119 9.762 9.618 1.00 95.56 102 LYS A N 1
ATOM 780 C CA . LYS A 1 102 ? -11.576 9.677 9.814 1.00 95.56 102 LYS A CA 1
ATOM 781 C C . LYS A 1 102 ? -11.950 8.450 10.650 1.00 95.56 102 LYS A C 1
ATOM 783 O O . LYS A 1 102 ? -12.706 8.590 11.610 1.00 95.56 102 LYS A O 1
ATOM 788 N N . ALA A 1 103 ? -11.383 7.285 10.336 1.00 95.06 103 ALA A N 1
ATOM 789 C CA . ALA A 1 103 ? -11.628 6.042 11.068 1.00 95.06 103 ALA A CA 1
ATOM 790 C C . ALA A 1 103 ? -11.210 6.146 12.545 1.00 95.06 103 ALA A C 1
ATOM 792 O O . ALA A 1 103 ? -11.964 5.758 13.435 1.00 95.06 103 ALA A O 1
ATOM 793 N N . ILE A 1 104 ? -10.046 6.745 12.813 1.00 96.75 104 ILE A N 1
ATOM 794 C CA . ILE A 1 104 ? -9.526 6.978 14.169 1.00 96.75 104 ILE A CA 1
ATOM 795 C C . ILE A 1 104 ? -10.439 7.925 14.948 1.00 96.75 104 ILE A C 1
ATOM 797 O O . ILE A 1 104 ? -10.768 7.652 16.098 1.00 96.75 104 ILE A O 1
ATOM 801 N N . LYS A 1 105 ? -10.907 9.014 14.325 1.00 95.75 105 LYS A N 1
ATOM 802 C CA . LYS A 1 105 ? -11.858 9.938 14.964 1.00 95.75 105 LYS A CA 1
ATOM 803 C C . LYS A 1 105 ? -13.187 9.263 15.301 1.00 95.75 105 LYS A C 1
ATOM 805 O O . LYS A 1 105 ? -13.762 9.561 16.342 1.00 95.75 105 LYS A O 1
ATOM 810 N N . ALA A 1 106 ? -13.670 8.372 14.434 1.00 94.88 106 ALA A N 1
ATOM 811 C CA . ALA A 1 106 ? -14.901 7.621 14.667 1.00 94.88 106 ALA A CA 1
ATOM 812 C C . ALA A 1 106 ? -14.736 6.549 15.759 1.00 94.88 106 ALA A C 1
ATOM 814 O O . ALA A 1 106 ? -15.666 6.301 16.522 1.00 94.88 106 ALA A O 1
ATOM 815 N N . ASN A 1 107 ? -13.558 5.926 15.851 1.00 94.38 107 ASN A N 1
ATOM 816 C CA . ASN A 1 107 ? -13.249 4.911 16.852 1.00 94.38 107 ASN A CA 1
ATOM 817 C C . ASN A 1 107 ? -11.792 5.022 17.352 1.00 94.38 107 ASN A C 1
ATOM 819 O O . ASN A 1 107 ? -10.914 4.305 16.852 1.00 94.38 107 ASN A O 1
ATOM 823 N N . PRO A 1 108 ? -11.528 5.850 18.381 1.00 94.88 108 PRO A N 1
ATOM 824 C CA . PRO A 1 108 ? -10.176 6.071 18.907 1.00 94.88 108 PRO A CA 1
ATOM 825 C C . PRO A 1 108 ? -9.493 4.800 19.424 1.00 94.88 108 PRO A C 1
ATOM 827 O O . PRO A 1 108 ? -8.278 4.659 19.337 1.00 94.88 108 PRO A O 1
ATOM 830 N N . ASN A 1 109 ? -10.265 3.806 19.877 1.00 95.00 109 ASN A N 1
ATOM 831 C CA . ASN A 1 109 ? -9.718 2.523 20.334 1.00 95.00 109 ASN A CA 1
ATOM 832 C C . ASN A 1 109 ? -9.031 1.727 19.208 1.00 95.00 109 ASN A C 1
ATOM 834 O O . ASN A 1 109 ? -8.272 0.796 19.477 1.00 95.00 109 ASN A O 1
ATOM 838 N N . SER A 1 110 ? -9.300 2.068 17.944 1.00 94.06 110 SER A N 1
ATOM 839 C CA . SER A 1 110 ? -8.663 1.449 16.779 1.00 94.06 110 SER A CA 1
ATOM 840 C C . SER A 1 110 ? -7.365 2.139 16.342 1.00 94.06 110 SER A C 1
ATOM 842 O O . SER A 1 110 ? -6.695 1.627 15.445 1.00 94.06 110 SER A O 1
ATOM 844 N N . GLU A 1 111 ? -6.967 3.244 16.985 1.00 95.62 111 GLU A N 1
ATOM 845 C CA . GLU A 1 111 ? -5.854 4.101 16.553 1.00 95.62 111 GLU A CA 1
ATOM 846 C C . GLU A 1 111 ? -4.560 3.337 16.288 1.00 95.62 111 GLU A C 1
ATOM 848 O O . GLU A 1 111 ? -4.038 3.378 15.174 1.00 95.62 111 GLU A O 1
ATOM 853 N N . ALA A 1 112 ? -4.087 2.572 17.272 1.00 96.50 112 ALA A N 1
ATOM 854 C CA . ALA A 1 112 ? -2.845 1.818 17.142 1.00 96.50 112 ALA A CA 1
ATOM 855 C C . ALA A 1 112 ? -2.892 0.810 15.979 1.00 96.50 112 ALA A C 1
ATOM 857 O O . ALA A 1 112 ? -1.915 0.659 15.246 1.00 96.50 112 ALA A O 1
ATOM 858 N N . LYS A 1 113 ? -4.039 0.144 15.772 1.00 95.69 113 LYS A N 1
ATOM 859 C CA . LYS A 1 113 ? -4.222 -0.819 14.675 1.00 95.69 113 LYS A CA 1
ATOM 860 C C . LYS A 1 113 ? -4.196 -0.125 13.314 1.00 95.69 113 LYS A C 1
ATOM 862 O O . LYS A 1 113 ? -3.522 -0.592 12.398 1.00 95.69 113 LYS A O 1
ATOM 867 N N . VAL A 1 114 ? -4.928 0.983 13.185 1.00 97.25 114 VAL A N 1
ATOM 868 C CA . VAL A 1 114 ? -5.033 1.748 11.937 1.00 97.25 114 VAL A CA 1
ATOM 869 C C . VAL A 1 114 ? -3.684 2.369 11.576 1.00 97.25 114 VAL A C 1
ATOM 871 O O . VAL A 1 114 ? -3.222 2.202 10.450 1.00 97.25 114 VAL A O 1
ATOM 874 N N . GLN A 1 115 ? -3.003 3.007 12.531 1.00 96.81 115 GLN A N 1
ATOM 875 C CA . GLN A 1 115 ? -1.674 3.584 12.310 1.00 96.81 115 GLN A CA 1
ATOM 876 C C . GLN A 1 115 ? -0.645 2.518 11.922 1.00 96.81 115 GLN A C 1
ATOM 878 O O . GLN A 1 115 ? 0.118 2.727 10.978 1.00 96.81 115 GLN A O 1
ATOM 883 N N . ALA A 1 116 ? -0.646 1.361 12.593 1.00 97.12 116 ALA A N 1
ATOM 884 C CA . ALA A 1 116 ? 0.248 0.258 12.249 1.00 97.12 116 ALA A CA 1
ATOM 885 C C . ALA A 1 116 ? 0.020 -0.238 10.812 1.00 97.12 116 ALA A C 1
ATOM 887 O O . ALA A 1 116 ? 0.984 -0.442 10.077 1.00 97.12 116 ALA A O 1
ATOM 888 N N . LEU A 1 117 ? -1.241 -0.382 10.390 1.00 97.31 117 LEU A N 1
ATOM 889 C CA . LEU A 1 117 ? -1.587 -0.781 9.025 1.00 97.31 117 LEU A CA 1
ATOM 890 C C . LEU A 1 117 ? -1.094 0.235 7.984 1.00 97.31 117 LEU A C 1
ATOM 892 O O . LEU A 1 117 ? -0.435 -0.155 7.022 1.00 97.31 117 LEU A O 1
ATOM 896 N N . VAL A 1 118 ? -1.372 1.525 8.187 1.00 96.50 118 VAL A N 1
ATOM 897 C CA . VAL A 1 118 ? -0.947 2.594 7.266 1.00 96.50 118 VAL A CA 1
ATOM 898 C C . VAL A 1 118 ? 0.579 2.662 7.174 1.00 96.50 118 VAL A C 1
ATOM 900 O O . VAL A 1 118 ? 1.129 2.745 6.076 1.00 96.50 118 VAL A O 1
ATOM 903 N N . LEU A 1 119 ? 1.277 2.570 8.310 1.00 95.88 119 LEU A N 1
ATOM 904 C CA . LEU A 1 119 ? 2.738 2.572 8.351 1.00 95.88 119 LEU A CA 1
ATOM 905 C C . LEU A 1 119 ? 3.328 1.366 7.612 1.00 95.88 119 LEU A C 1
ATOM 907 O O . LEU A 1 119 ? 4.318 1.494 6.893 1.00 95.88 119 LEU A O 1
ATOM 911 N N . GLU A 1 120 ? 2.735 0.190 7.784 1.00 95.31 120 GLU A N 1
ATOM 912 C CA . GLU A 1 120 ? 3.201 -1.023 7.127 1.00 95.31 120 GLU A CA 1
ATOM 913 C C . GLU A 1 120 ? 3.028 -0.955 5.607 1.00 95.31 120 GLU A C 1
ATOM 915 O O . GLU A 1 120 ? 3.946 -1.324 4.874 1.00 95.31 120 GLU A O 1
ATOM 920 N N . LEU A 1 121 ? 1.900 -0.416 5.143 1.00 94.88 121 LEU A N 1
ATOM 921 C CA . LEU A 1 121 ? 1.620 -0.209 3.725 1.00 94.88 121 LEU A CA 1
ATOM 922 C C . LEU A 1 121 ? 2.580 0.836 3.120 1.00 94.88 121 LEU A C 1
ATOM 924 O O . LEU A 1 121 ? 3.154 0.605 2.056 1.00 94.88 121 LEU A O 1
ATOM 928 N N . ALA A 1 122 ? 2.883 1.916 3.849 1.00 93.25 122 ALA A N 1
ATOM 929 C CA . ALA A 1 122 ? 3.903 2.894 3.453 1.00 93.25 122 ALA A CA 1
ATOM 930 C C . ALA A 1 122 ? 5.314 2.282 3.348 1.00 93.25 122 ALA A C 1
ATOM 932 O O . ALA A 1 122 ? 6.138 2.702 2.532 1.00 93.25 122 ALA A O 1
ATOM 933 N N . ASN A 1 123 ? 5.610 1.279 4.177 1.00 93.38 123 ASN A N 1
ATOM 934 C CA . ASN A 1 123 ? 6.912 0.621 4.213 1.00 93.38 123 ASN A CA 1
ATOM 935 C C . ASN A 1 123 ? 7.116 -0.408 3.090 1.00 93.38 123 ASN A C 1
ATOM 937 O O . ASN A 1 123 ? 8.232 -0.913 2.972 1.00 93.38 123 ASN A O 1
ATOM 941 N N . VAL A 1 124 ? 6.118 -0.672 2.232 1.00 91.56 124 VAL A N 1
ATOM 942 C CA . VAL A 1 124 ? 6.282 -1.507 1.022 1.00 91.56 124 VAL A CA 1
ATOM 943 C C . VAL A 1 124 ? 7.489 -1.039 0.204 1.00 91.56 124 VAL A C 1
ATOM 945 O O . VAL A 1 124 ? 8.318 -1.854 -0.183 1.00 91.56 124 VAL A O 1
ATOM 948 N N . PHE A 1 125 ? 7.668 0.276 0.048 1.00 84.56 125 PHE A N 1
ATOM 949 C CA . PHE A 1 125 ? 8.778 0.871 -0.708 1.00 84.56 125 PHE A CA 1
ATOM 950 C C . PHE A 1 125 ? 10.155 0.736 -0.047 1.00 84.56 125 PHE A C 1
ATOM 952 O O . PHE A 1 125 ? 11.178 0.940 -0.702 1.00 84.56 125 PHE A O 1
ATOM 959 N N . LYS A 1 126 ? 10.200 0.424 1.253 1.00 80.06 126 LYS A N 1
ATOM 960 C CA . LYS A 1 126 ? 11.450 0.272 2.011 1.00 80.06 126 LYS A CA 1
ATOM 961 C C . LYS A 1 126 ? 11.966 -1.163 2.018 1.00 80.06 126 LYS A C 1
ATOM 963 O O . LYS A 1 126 ? 13.143 -1.358 2.320 1.00 80.06 126 LYS A O 1
ATOM 968 N N . GLN A 1 127 ? 11.113 -2.139 1.695 1.00 69.56 127 GLN A N 1
ATOM 969 C CA . GLN A 1 127 ? 11.529 -3.530 1.495 1.00 69.56 127 GLN A CA 1
ATOM 970 C C . GLN A 1 127 ? 12.413 -3.617 0.247 1.00 69.56 127 GLN A C 1
ATOM 972 O O . GLN A 1 127 ? 13.413 -4.365 0.254 1.00 69.56 127 GLN A O 1
#

Foldseek 3Di:
DPVVVVVVVVVVVVVPCLVVLLVLLVVLLVVLLVLLVVLLVCLLVLNLVVSVVSCVVCVVVSLVSLVSNVVCQPPRHDPVSNVCSVPSNVVSLVSSVVSLVNSCVVPVVCNVSSVVSSVVSVCSNVD

Secondary structure (DSSP, 8-state):
--SHHHHHHHHHHHHTHHHHHHHHHHHHHHHHHHHHHHHHHHHHTT-HHHHHHHHHHHHHHHHHHHHHHHHHTTTTS-HHHHHHHHHHHHHHHHHHHHHHHHHHHH-GGGHHHHHHHHHHHHGGGG-

Sequence (127 aa):
MKKLSLILLLFWSVGLTGCSRDAQANAFLKEYASVTADVGAKLEAGQPDEARAVYESRKAALNAKWQAVKYAMPFQLSAETKKRINAEPQQNMVELSEAANKAIKANPNSEAKVQALVLELANVFKQ

pLDDT: mean 87.02, std 16.64, range [42.53, 98.25]